Protein AF-A0A316EAT7-F1 (afdb_monomer)

Foldseek 3Di:
DDPPPPPPVDPPVNVVCVVVVHDDDDDDDPVRVVVVVVVVVVVVVVVVVVVVVVVVVVD

Sequence (59 aa):
MTDDADTTDVPPSRRLAALLGLPEPKPFDEAQERAYQQWLADGDAQVEAILARRRRRAA

Organism: NCBI:txid512350

Secondary structure (DSSP, 8-state):
-----------HHHHHHHHTTPPPPPPPPHHHHHHHHHHHHHHHHHHHHHHHHHHHHH-

Mean predicted aligned error: 9.67 Å

Structure (mmCIF, N/CA/C/O backbone):
data_AF-A0A316EAT7-F1
#
_entry.id   AF-A0A316EAT7-F1
#
loop_
_atom_site.group_PDB
_atom_site.id
_atom_site.type_symbol
_atom_site.label_atom_id
_atom_site.label_alt_id
_atom_site.label_comp_id
_atom_site.label_asym_id
_atom_site.label_entity_id
_atom_site.label_seq_id
_atom_site.pdbx_PDB_ins_code
_atom_site.Cartn_x
_atom_site.Cartn_y
_atom_site.Cartn_z
_atom_site.occupancy
_atom_site.B_iso_or_equiv
_atom_site.auth_seq_id
_atom_site.auth_comp_id
_atom_site.auth_asym_id
_atom_site.auth_atom_id
_atom_site.pdbx_PDB_model_num
ATOM 1 N N . MET A 1 1 ? -43.524 -18.787 2.583 1.00 37.09 1 MET A N 1
ATOM 2 C CA . MET A 1 1 ? -42.160 -19.336 2.502 1.00 37.09 1 MET A CA 1
ATOM 3 C C . MET A 1 1 ? -41.285 -18.228 1.966 1.00 37.09 1 MET A C 1
ATOM 5 O O . MET A 1 1 ? -41.379 -17.921 0.787 1.00 37.09 1 MET A O 1
ATOM 9 N N . THR A 1 2 ? -40.576 -17.540 2.852 1.00 39.00 2 THR A N 1
ATOM 10 C CA . THR A 1 2 ? -39.549 -16.558 2.499 1.00 39.00 2 THR A CA 1
ATOM 11 C C . THR A 1 2 ? -38.248 -17.327 2.362 1.00 39.00 2 THR A C 1
ATOM 13 O O . THR A 1 2 ? -37.839 -18.009 3.296 1.00 39.00 2 THR A O 1
ATOM 16 N N . ASP A 1 3 ? -37.679 -17.285 1.165 1.00 44.91 3 ASP A N 1
ATOM 17 C CA . ASP A 1 3 ? -36.355 -17.815 0.872 1.00 44.91 3 ASP A CA 1
ATOM 18 C C . ASP A 1 3 ? -35.358 -16.753 1.361 1.00 44.91 3 ASP A C 1
ATOM 20 O O . ASP A 1 3 ? -35.099 -15.758 0.680 1.00 44.91 3 ASP A O 1
ATOM 24 N N . ASP A 1 4 ? -34.923 -16.884 2.616 1.00 47.25 4 ASP A N 1
ATOM 25 C CA . ASP A 1 4 ? -33.865 -16.058 3.197 1.00 47.25 4 ASP A CA 1
ATOM 26 C C . ASP A 1 4 ? -32.547 -16.446 2.521 1.00 47.25 4 ASP A C 1
ATOM 28 O O . ASP A 1 4 ? -31.884 -17.415 2.894 1.00 47.25 4 ASP A O 1
ATOM 32 N N . ALA A 1 5 ? -32.170 -15.687 1.494 1.00 48.88 5 ALA A N 1
ATOM 33 C CA . ALA A 1 5 ? -30.847 -15.738 0.891 1.00 48.88 5 ALA A CA 1
ATOM 34 C C . ALA A 1 5 ? -29.808 -15.145 1.863 1.00 48.88 5 ALA A C 1
ATOM 36 O O . ALA A 1 5 ? -29.274 -14.056 1.656 1.00 48.88 5 ALA A O 1
ATOM 37 N N . ASP A 1 6 ? -29.536 -15.865 2.949 1.00 52.78 6 ASP A N 1
ATOM 38 C CA . ASP A 1 6 ? -28.444 -15.587 3.874 1.00 52.78 6 ASP A CA 1
ATOM 39 C C . ASP A 1 6 ? -27.137 -16.133 3.290 1.00 52.78 6 ASP A C 1
ATOM 41 O O . ASP A 1 6 ? -26.654 -17.216 3.61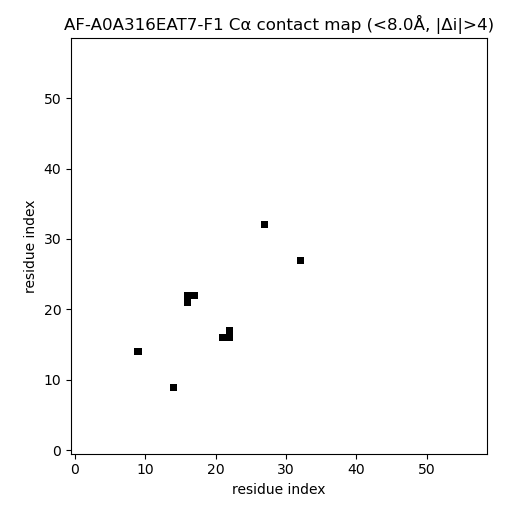8 1.00 52.78 6 ASP A O 1
ATOM 45 N N . THR A 1 7 ? -26.551 -15.378 2.367 1.00 54.38 7 THR A N 1
ATOM 46 C CA . THR A 1 7 ? -25.125 -15.510 2.071 1.00 54.38 7 THR A CA 1
ATOM 47 C C . THR A 1 7 ? -24.471 -14.177 2.345 1.00 54.38 7 THR A C 1
ATOM 49 O O . THR A 1 7 ? -24.131 -13.411 1.444 1.00 54.38 7 THR A O 1
ATOM 52 N N . THR A 1 8 ? -24.314 -13.892 3.632 1.00 59.19 8 THR A N 1
ATOM 53 C CA . THR A 1 8 ? -23.451 -12.817 4.098 1.00 59.19 8 THR A CA 1
ATOM 54 C C . THR A 1 8 ? -22.003 -13.167 3.703 1.00 59.19 8 THR A C 1
ATOM 56 O O . THR A 1 8 ? -21.308 -13.914 4.404 1.00 59.19 8 THR A O 1
ATOM 59 N N . ASP A 1 9 ? -21.546 -12.679 2.543 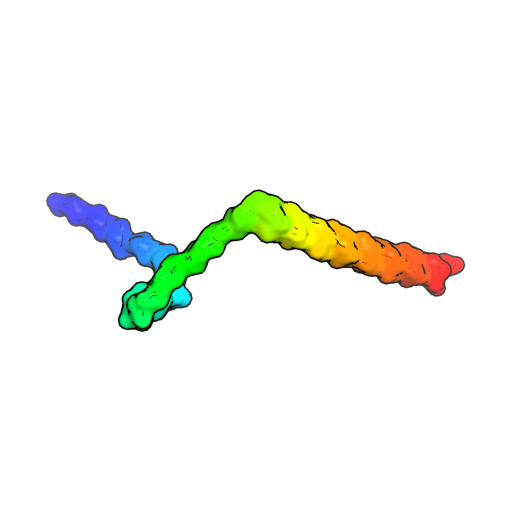1.00 75.62 9 ASP A N 1
ATOM 60 C CA . ASP A 1 9 ? -20.206 -12.924 1.976 1.00 75.62 9 ASP A CA 1
ATOM 61 C C . ASP A 1 9 ? -19.122 -12.119 2.717 1.00 75.62 9 ASP A C 1
ATOM 63 O O . ASP A 1 9 ? -18.378 -11.311 2.170 1.00 75.62 9 ASP A O 1
ATOM 67 N N . VAL A 1 10 ? -19.084 -12.281 4.039 1.00 79.75 10 VAL A N 1
ATOM 68 C CA . VAL A 1 10 ? -18.038 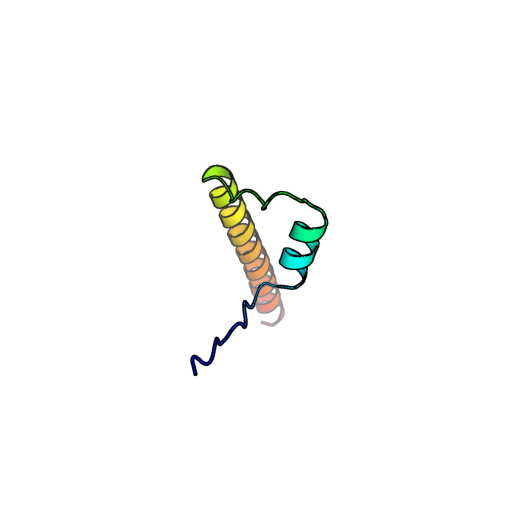-11.727 4.892 1.00 79.75 10 VAL A CA 1
ATOM 69 C C . VAL A 1 10 ? -16.767 -12.544 4.655 1.00 79.75 10 VAL A C 1
ATOM 71 O O . VAL A 1 10 ? -16.787 -13.752 4.921 1.00 79.75 10 VAL A O 1
ATOM 74 N N . PRO A 1 11 ? -15.651 -11.922 4.231 1.00 87.81 11 PRO A N 1
ATOM 75 C CA . PRO A 1 11 ? -14.397 -12.629 4.014 1.00 87.81 11 PRO A CA 1
ATOM 76 C C . PRO A 1 11 ? -13.977 -13.441 5.251 1.00 87.81 11 PRO A C 1
ATOM 78 O O . PRO A 1 11 ? -14.142 -12.959 6.379 1.00 87.81 11 PRO A O 1
ATOM 81 N N . PRO A 1 12 ? -13.372 -14.634 5.091 1.00 90.69 12 PRO A N 1
ATOM 82 C CA . PRO A 1 12 ? -12.923 -15.456 6.219 1.00 90.69 12 PRO A CA 1
ATOM 83 C C . PRO A 1 12 ? -12.043 -14.706 7.231 1.00 90.69 12 PRO A C 1
ATOM 85 O O . PRO A 1 12 ? -12.139 -14.943 8.433 1.00 90.69 12 PRO A O 1
ATOM 88 N N . SER A 1 13 ? -11.238 -13.748 6.763 1.00 90.06 13 SER A N 1
ATOM 89 C CA . SER A 1 13 ? -10.410 -12.880 7.608 1.00 90.06 13 SER A CA 1
ATOM 90 C C . SER A 1 13 ? -11.230 -11.998 8.556 1.00 90.06 13 SER A C 1
ATOM 92 O O . SER A 1 13 ? -10.893 -11.884 9.732 1.00 90.06 13 SER A O 1
ATOM 94 N N . ARG A 1 14 ? -12.334 -11.415 8.076 1.00 89.75 14 ARG A N 1
ATOM 95 C CA . ARG A 1 14 ? -13.264 -10.599 8.873 1.00 89.75 14 ARG A CA 1
ATOM 96 C C . ARG A 1 14 ? -14.016 -11.453 9.895 1.00 89.75 14 ARG A C 1
ATOM 98 O O . ARG A 1 14 ? -14.157 -11.044 11.043 1.00 89.75 14 ARG A O 1
ATOM 105 N N . ARG A 1 15 ? -14.425 -12.670 9.509 1.00 90.31 15 ARG A N 1
ATOM 106 C CA . ARG A 1 15 ? -15.058 -13.636 10.428 1.00 90.31 15 ARG A CA 1
ATOM 107 C C . ARG A 1 15 ? -14.115 -14.024 11.570 1.00 90.31 15 ARG A C 1
ATOM 109 O O . ARG A 1 15 ? -14.515 -13.999 12.729 1.00 90.31 15 ARG A O 1
ATOM 116 N N . LEU A 1 16 ? -12.854 -14.327 11.255 1.00 92.44 16 LEU A N 1
ATOM 117 C CA . LEU A 1 16 ? -11.837 -14.637 12.261 1.00 92.44 16 LEU A CA 1
ATOM 118 C C . LEU A 1 16 ? -11.557 -13.443 13.185 1.00 92.44 16 LEU A C 1
ATOM 120 O O . LEU A 1 16 ? -11.487 -13.623 14.397 1.00 92.44 16 LEU A O 1
ATOM 124 N N . ALA A 1 17 ? -11.432 -12.229 12.640 1.00 93.44 17 ALA A N 1
ATOM 125 C CA . ALA A 1 17 ? -11.208 -11.025 13.440 1.00 93.44 17 ALA A CA 1
ATOM 126 C C . ALA A 1 17 ? -12.336 -10.795 14.460 1.00 93.44 17 ALA A C 1
ATOM 128 O O . ALA A 1 17 ? -12.055 -10.534 15.629 1.00 93.44 17 ALA A O 1
ATOM 129 N N . ALA A 1 18 ? -13.591 -10.991 14.044 1.00 92.12 18 ALA A N 1
ATOM 130 C CA . ALA A 1 18 ? -14.748 -10.911 14.931 1.00 92.12 18 ALA A CA 1
ATOM 131 C C . ALA A 1 18 ? -14.710 -11.974 16.044 1.00 92.12 18 ALA A C 1
ATOM 133 O O . ALA A 1 18 ? -14.933 -11.641 17.206 1.00 92.12 18 ALA A O 1
ATOM 134 N N . LEU A 1 19 ? -14.367 -13.230 15.720 1.00 95.12 19 LEU A N 1
ATOM 135 C CA . LEU A 1 19 ? -14.219 -14.306 16.715 1.00 95.12 19 LEU A CA 1
ATOM 136 C C . LEU A 1 19 ? -13.134 -14.005 17.756 1.00 95.12 19 LEU A C 1
ATOM 138 O O . LEU A 1 19 ? -13.265 -14.386 18.916 1.00 95.12 19 LEU A O 1
ATOM 142 N N . LEU A 1 20 ? -12.067 -13.323 17.343 1.00 96.38 20 LEU A N 1
ATOM 143 C CA . LEU A 1 20 ? -10.962 -12.925 18.213 1.00 96.38 20 LEU A CA 1
ATOM 144 C C . LEU A 1 20 ? -11.227 -11.609 18.965 1.00 96.38 20 LEU A C 1
ATOM 146 O O . LEU A 1 20 ? -10.375 -11.179 19.740 1.00 96.38 20 LEU A O 1
ATOM 150 N N . GLY A 1 21 ? -12.371 -10.954 18.737 1.00 94.62 21 GLY A N 1
ATOM 151 C CA . GLY A 1 21 ? -12.681 -9.647 19.322 1.00 94.62 21 GLY A CA 1
ATOM 152 C C . GLY A 1 21 ? -11.735 -8.536 18.858 1.00 94.62 21 GLY A C 1
ATOM 153 O O . GLY A 1 21 ? -11.537 -7.554 19.574 1.00 94.62 21 GLY A O 1
ATOM 154 N N . LEU A 1 22 ? -11.114 -8.695 17.686 1.00 93.94 22 LEU A N 1
ATOM 155 C CA . LEU A 1 22 ? -10.231 -7.683 17.123 1.00 93.94 22 LEU A CA 1
ATOM 156 C C . LEU A 1 22 ? -11.066 -6.507 16.604 1.00 93.94 22 LEU A C 1
ATOM 158 O O . LEU A 1 22 ? -12.088 -6.724 15.947 1.00 93.94 22 LEU A O 1
ATOM 162 N N . PRO A 1 23 ? -10.645 -5.260 16.872 1.00 89.69 23 PRO A N 1
ATOM 163 C CA . PRO A 1 23 ? -11.342 -4.100 16.351 1.00 89.69 23 PRO A CA 1
ATOM 164 C C . PRO A 1 23 ? -11.223 -4.046 14.827 1.00 89.69 23 PRO A C 1
ATOM 166 O O . PRO A 1 23 ? -10.219 -4.463 14.244 1.00 89.69 23 PRO A O 1
ATOM 169 N N . GLU A 1 24 ? -12.236 -3.465 14.192 1.00 86.69 24 GLU A N 1
ATOM 170 C CA . GLU A 1 24 ? -12.158 -3.102 12.782 1.00 86.69 24 GLU A CA 1
ATOM 171 C C . GLU A 1 24 ? -10.960 -2.164 12.544 1.00 86.69 24 GLU A C 1
ATOM 173 O O . GLU A 1 24 ? -10.740 -1.233 13.335 1.00 86.69 24 GLU A O 1
ATOM 178 N N . PRO A 1 25 ? -10.156 -2.395 11.489 1.00 85.00 2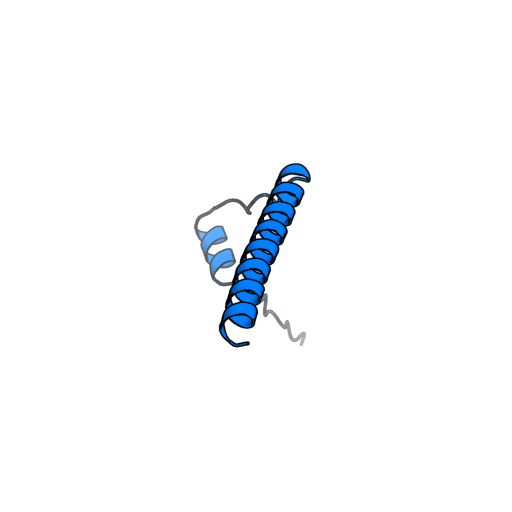5 PRO A N 1
ATOM 179 C CA . PRO A 1 25 ? -9.060 -1.504 11.161 1.00 85.00 25 PRO A CA 1
ATOM 180 C C . PRO A 1 25 ? -9.600 -0.097 10.921 1.00 85.00 25 PRO A C 1
ATOM 182 O O . PRO A 1 25 ? -10.593 0.106 10.219 1.00 85.00 25 PRO A O 1
ATOM 185 N N . LYS A 1 26 ? -8.922 0.889 11.508 1.00 85.75 26 LYS A N 1
ATOM 186 C CA . LYS A 1 26 ? -9.246 2.289 11.254 1.00 85.75 26 LYS A CA 1
ATOM 187 C C . LYS A 1 26 ? -8.976 2.594 9.776 1.00 85.75 26 LYS A C 1
ATOM 189 O O . LYS A 1 26 ? -7.920 2.190 9.282 1.00 85.75 26 LYS A O 1
ATOM 194 N N . PRO A 1 27 ? -9.886 3.296 9.081 1.00 88.38 27 PRO A N 1
ATOM 195 C CA . PRO A 1 27 ? -9.583 3.814 7.756 1.00 88.38 27 PRO A CA 1
ATOM 196 C C . PRO A 1 27 ? -8.418 4.802 7.849 1.00 88.38 27 PRO A C 1
ATOM 198 O O . PRO A 1 27 ? -8.164 5.370 8.917 1.00 88.38 27 PRO A O 1
ATOM 201 N N . PHE A 1 28 ? -7.729 5.008 6.729 1.00 91.00 28 PHE A N 1
ATOM 202 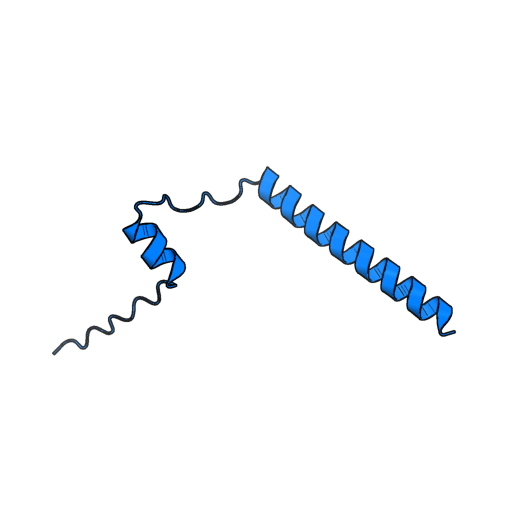C CA . PHE A 1 28 ? -6.720 6.051 6.657 1.00 91.00 28 PHE A CA 1
ATOM 203 C C . PHE A 1 28 ? -7.341 7.423 6.910 1.00 91.00 28 PHE A C 1
ATOM 205 O O . PHE A 1 28 ? -8.442 7.726 6.447 1.00 91.00 28 PHE A O 1
ATOM 212 N N . ASP A 1 29 ? -6.614 8.256 7.647 1.00 95.31 29 ASP A N 1
ATOM 213 C CA . ASP A 1 29 ? -6.865 9.691 7.628 1.00 95.31 29 ASP A CA 1
ATOM 214 C C . ASP A 1 29 ? -6.346 10.317 6.317 1.00 95.31 29 ASP A C 1
ATOM 216 O O . ASP A 1 29 ? -5.632 9.689 5.535 1.00 95.31 29 ASP A O 1
ATOM 220 N N . GLU A 1 30 ? -6.694 11.578 6.057 1.00 95.81 30 GLU A N 1
ATOM 221 C CA . GLU A 1 30 ? -6.289 12.267 4.823 1.00 95.81 30 GLU A CA 1
ATOM 222 C C . GLU A 1 30 ? -4.764 12.363 4.648 1.00 95.81 30 GLU A C 1
ATOM 224 O O . GLU A 1 30 ? -4.258 12.406 3.524 1.00 95.81 30 GLU A O 1
ATOM 229 N N . ALA A 1 31 ? -4.000 12.440 5.740 1.00 96.75 31 ALA A N 1
ATOM 230 C CA . ALA A 1 31 ? -2.546 12.501 5.663 1.00 96.75 31 ALA A CA 1
ATOM 231 C C . ALA A 1 31 ? -1.961 11.133 5.295 1.00 96.75 31 ALA A C 1
ATOM 233 O O . ALA A 1 31 ? -1.068 11.063 4.450 1.00 96.75 31 ALA A O 1
ATOM 234 N N . GLN A 1 32 ? -2.498 10.064 5.878 1.00 96.25 32 GLN A N 1
ATOM 235 C CA . GLN A 1 32 ? -2.148 8.682 5.578 1.00 96.25 32 GLN A CA 1
ATOM 236 C C . GLN A 1 32 ? -2.523 8.309 4.143 1.00 96.25 32 GLN A C 1
ATOM 238 O O . GLN A 1 32 ? -1.693 7.740 3.439 1.00 96.25 32 GLN A O 1
ATOM 243 N N . GLU A 1 33 ? -3.708 8.705 3.676 1.00 96.56 33 GLU A N 1
ATOM 244 C CA . GLU A 1 33 ? -4.135 8.486 2.293 1.00 96.56 33 GLU A CA 1
ATOM 245 C C . GLU A 1 33 ? -3.192 9.205 1.320 1.00 96.56 33 GLU A C 1
ATOM 247 O O . GLU A 1 33 ? -2.668 8.592 0.396 1.00 96.56 33 GLU A O 1
ATOM 252 N N . ARG A 1 34 ? -2.864 10.483 1.565 1.00 97.44 34 ARG A N 1
ATOM 253 C CA . ARG A 1 34 ? -1.891 11.213 0.729 1.00 97.44 34 ARG A CA 1
ATOM 254 C C . ARG A 1 34 ? -0.514 10.556 0.714 1.00 97.44 34 ARG A C 1
ATOM 256 O O . ARG A 1 34 ? 0.099 10.468 -0.347 1.00 97.44 34 ARG A O 1
ATOM 263 N N . ALA A 1 35 ? -0.024 10.101 1.866 1.00 97.62 35 ALA A N 1
ATOM 264 C CA . ALA A 1 35 ? 1.258 9.409 1.949 1.00 97.62 35 ALA A CA 1
ATOM 265 C C . ALA A 1 35 ? 1.240 8.090 1.161 1.00 97.62 35 ALA A C 1
ATOM 267 O O . ALA A 1 35 ? 2.202 7.778 0.460 1.00 97.62 35 ALA A O 1
ATOM 268 N N . TYR A 1 36 ? 0.133 7.348 1.227 1.00 95.75 36 TYR A N 1
ATOM 269 C CA . TYR A 1 36 ? -0.058 6.125 0.456 1.00 95.75 36 TYR A CA 1
ATOM 270 C C . TYR A 1 36 ? -0.067 6.398 -1.055 1.00 95.75 36 TYR A C 1
ATOM 272 O O . TYR A 1 36 ? 0.655 5.737 -1.801 1.00 95.75 36 TYR A O 1
ATOM 280 N N . GLN A 1 37 ? -0.798 7.421 -1.501 1.00 97.75 37 GLN A N 1
ATOM 281 C CA . GLN A 1 37 ? -0.839 7.812 -2.913 1.00 97.75 37 GLN A CA 1
ATOM 282 C C . GLN A 1 37 ? 0.530 8.277 -3.428 1.00 97.75 37 GLN A C 1
ATOM 284 O O . GLN A 1 37 ? 0.923 7.923 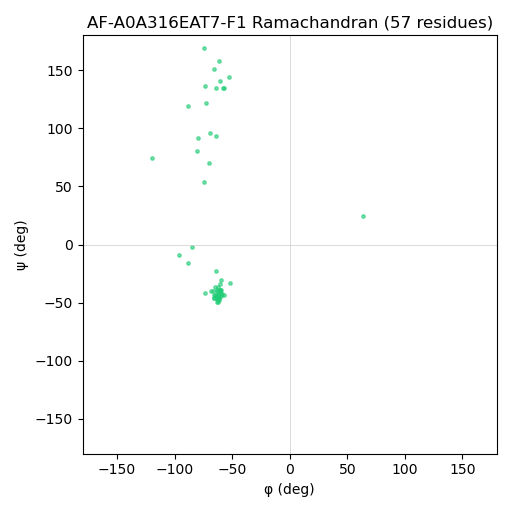-4.539 1.00 97.75 37 GLN A O 1
ATOM 289 N N . GLN A 1 38 ? 1.294 9.014 -2.616 1.00 98.25 38 GLN A N 1
ATOM 290 C CA . GLN A 1 38 ? 2.661 9.399 -2.971 1.00 98.25 38 GLN A CA 1
ATOM 291 C C . GLN A 1 38 ? 3.563 8.171 -3.134 1.00 98.25 38 GLN A C 1
ATOM 293 O O . GLN A 1 38 ? 4.306 8.082 -4.107 1.00 98.25 38 GLN A O 1
ATOM 298 N N . TRP A 1 39 ? 3.472 7.204 -2.219 1.00 98.25 39 TRP A N 1
ATOM 299 C CA . TRP A 1 39 ? 4.255 5.973 -2.299 1.00 98.25 39 TRP A CA 1
ATOM 300 C C . TRP A 1 39 ? 3.951 5.167 -3.573 1.00 98.25 39 TRP A C 1
ATOM 302 O O . TRP A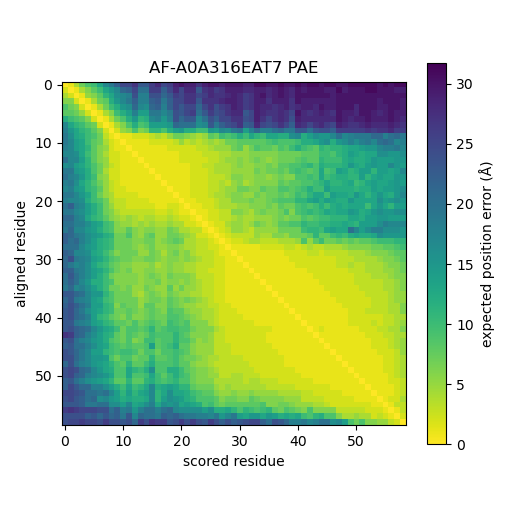 1 39 ? 4.878 4.648 -4.198 1.00 98.25 39 TRP A O 1
ATOM 312 N N . LEU A 1 40 ? 2.682 5.109 -4.000 1.00 98.31 40 LEU A N 1
ATOM 313 C CA . LEU A 1 40 ? 2.299 4.495 -5.278 1.00 98.31 40 LEU A CA 1
ATOM 314 C C . LEU A 1 40 ? 2.937 5.225 -6.469 1.00 98.31 40 LEU A C 1
ATOM 316 O O . LEU A 1 40 ? 3.589 4.589 -7.298 1.00 98.31 40 LEU A O 1
ATOM 320 N N . ALA A 1 41 ? 2.818 6.555 -6.517 1.00 98.25 41 ALA A N 1
ATOM 321 C CA . ALA A 1 41 ? 3.390 7.370 -7.588 1.00 98.25 41 ALA A CA 1
ATOM 322 C C . ALA A 1 41 ? 4.923 7.240 -7.677 1.00 98.25 41 ALA A C 1
ATOM 324 O O . ALA A 1 41 ? 5.486 7.149 -8.772 1.00 98.25 41 ALA A O 1
ATOM 325 N N . ASP A 1 42 ? 5.604 7.180 -6.532 1.00 98.19 42 ASP A N 1
ATOM 326 C CA . ASP A 1 42 ? 7.051 6.969 -6.467 1.00 98.19 42 ASP A CA 1
ATOM 327 C C . ASP A 1 42 ? 7.445 5.588 -7.007 1.00 98.19 42 ASP A C 1
ATOM 329 O O . ASP A 1 42 ? 8.489 5.441 -7.652 1.00 98.19 42 ASP A O 1
ATOM 333 N N . GLY A 1 43 ? 6.622 4.568 -6.752 1.00 97.88 43 GLY A N 1
ATOM 334 C CA . GLY A 1 43 ? 6.787 3.225 -7.302 1.00 97.88 43 GLY A CA 1
ATOM 335 C C . GLY A 1 43 ? 6.670 3.212 -8.825 1.00 97.88 43 GLY A C 1
ATOM 336 O O . GLY A 1 43 ? 7.569 2.711 -9.508 1.00 97.88 43 GLY A O 1
ATOM 337 N N . ASP A 1 44 ? 5.622 3.830 -9.367 1.00 98.50 44 ASP A N 1
ATOM 338 C CA . ASP A 1 44 ? 5.405 3.930 -10.814 1.00 98.50 44 ASP A CA 1
ATOM 339 C C . ASP A 1 44 ? 6.560 4.663 -11.510 1.00 98.50 44 ASP A C 1
ATOM 341 O O . ASP A 1 44 ? 7.104 4.185 -12.512 1.00 98.50 44 ASP A O 1
ATOM 345 N N . ALA A 1 45 ? 7.025 5.777 -10.936 1.00 98.00 45 ALA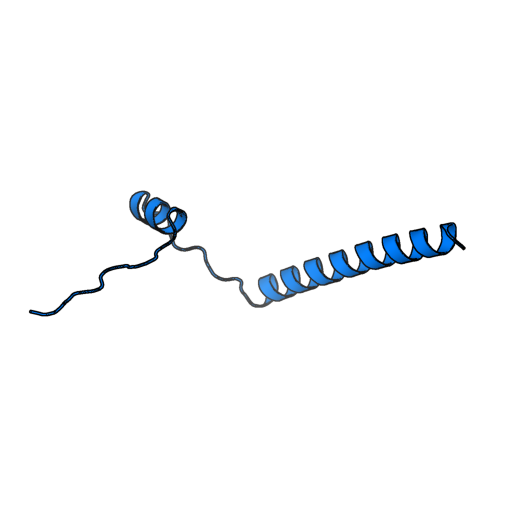 A N 1
ATOM 346 C CA . ALA A 1 45 ? 8.162 6.529 -11.461 1.00 98.00 45 ALA A CA 1
ATOM 347 C C . ALA A 1 45 ? 9.451 5.686 -11.511 1.00 98.00 45 ALA A C 1
ATOM 349 O O . ALA A 1 45 ? 10.225 5.765 -12.474 1.00 98.00 45 ALA A O 1
ATOM 350 N N . GLN A 1 46 ? 9.686 4.848 -10.496 1.00 98.00 46 GLN A N 1
ATOM 351 C CA . GLN A 1 46 ? 10.829 3.934 -10.471 1.00 98.00 46 GLN A CA 1
ATOM 352 C C . GLN A 1 46 ? 10.734 2.868 -11.567 1.00 98.00 46 GLN A C 1
ATOM 354 O O . GLN A 1 46 ? 11.731 2.598 -12.249 1.00 98.00 46 GLN A O 1
ATOM 359 N N . VAL A 1 47 ? 9.553 2.282 -11.771 1.00 98.12 47 VAL A N 1
ATOM 360 C CA . VAL A 1 47 ? 9.321 1.278 -12.818 1.00 98.12 47 VAL A CA 1
ATOM 361 C C . VAL A 1 47 ? 9.534 1.884 -14.204 1.00 98.12 47 VAL A C 1
ATOM 363 O O . VAL A 1 47 ? 10.289 1.324 -15.006 1.00 98.12 47 VAL A O 1
ATOM 366 N N . GLU A 1 48 ? 8.978 3.065 -14.472 1.00 98.12 48 GLU A N 1
ATOM 367 C CA . GLU A 1 48 ? 9.165 3.762 -15.749 1.00 98.12 48 GLU A CA 1
ATOM 368 C C . GLU A 1 48 ? 10.637 4.092 -16.020 1.00 98.12 48 GLU A C 1
ATOM 370 O O . GLU A 1 48 ? 11.145 3.877 -17.127 1.00 98.12 48 GLU A O 1
ATOM 375 N N . ALA A 1 49 ? 11.384 4.514 -14.997 1.00 97.38 49 ALA A N 1
ATOM 376 C CA . ALA A 1 49 ? 12.820 4.738 -15.127 1.00 97.38 49 ALA A CA 1
ATOM 377 C C . ALA A 1 49 ? 13.578 3.452 -15.515 1.00 97.38 49 ALA A C 1
ATOM 379 O O . ALA A 1 49 ? 14.493 3.498 -16.347 1.00 97.38 49 ALA A O 1
ATOM 380 N N . ILE A 1 50 ? 13.205 2.295 -14.957 1.00 97.19 50 ILE A N 1
ATOM 381 C CA . ILE A 1 50 ? 13.791 0.992 -15.307 1.00 97.19 50 ILE A CA 1
ATOM 382 C C . ILE A 1 50 ? 13.451 0.615 -16.754 1.00 97.19 50 ILE A C 1
ATOM 384 O O . ILE A 1 50 ? 14.347 0.217 -17.508 1.00 97.19 50 ILE A O 1
ATOM 388 N N . LEU A 1 51 ? 12.193 0.774 -17.168 1.00 96.88 51 LEU A N 1
ATOM 389 C CA . LEU A 1 51 ? 11.746 0.488 -18.532 1.00 96.88 51 LEU A CA 1
ATOM 390 C C . LEU A 1 51 ? 12.472 1.367 -19.555 1.00 96.88 51 LEU A C 1
ATOM 392 O O . LEU A 1 51 ? 13.015 0.857 -20.539 1.00 96.88 51 LEU A O 1
ATOM 396 N N . ALA A 1 52 ? 12.582 2.670 -19.293 1.00 96.19 52 ALA A N 1
ATOM 397 C CA . ALA A 1 52 ? 13.302 3.609 -20.149 1.00 96.19 52 ALA A CA 1
ATOM 398 C C . ALA A 1 52 ? 14.799 3.276 -20.262 1.00 96.19 52 ALA A C 1
ATOM 400 O O . ALA A 1 52 ? 15.398 3.445 -21.327 1.00 96.19 52 ALA A O 1
ATOM 401 N N . ARG A 1 53 ? 15.431 2.795 -19.182 1.00 94.56 53 ARG A N 1
ATOM 402 C CA . ARG A 1 53 ? 16.825 2.312 -19.212 1.00 94.56 53 ARG A CA 1
ATOM 403 C C . ARG A 1 53 ? 16.970 1.047 -20.056 1.00 94.56 53 ARG A C 1
ATOM 4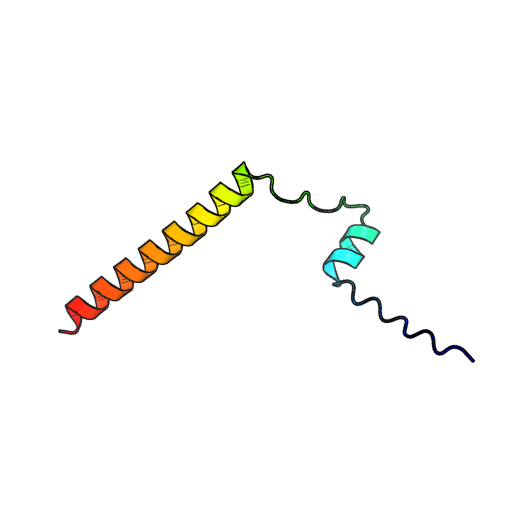05 O O . ARG A 1 53 ? 17.943 0.934 -20.793 1.00 94.56 53 ARG A O 1
ATOM 412 N N . ARG A 1 54 ? 16.018 0.111 -19.976 1.00 94.25 54 ARG A N 1
ATOM 413 C CA . ARG A 1 54 ? 16.030 -1.117 -20.789 1.00 94.25 54 ARG A CA 1
ATOM 414 C C . ARG A 1 54 ? 15.851 -0.823 -22.275 1.00 94.25 54 ARG A C 1
ATOM 416 O O . ARG A 1 54 ? 16.637 -1.326 -23.067 1.00 94.25 54 ARG A O 1
ATOM 423 N N . ARG A 1 55 ? 14.895 0.037 -22.644 1.00 92.06 55 ARG A N 1
ATOM 424 C CA . ARG A 1 55 ? 14.676 0.452 -24.044 1.00 92.06 55 ARG A CA 1
ATOM 425 C C . ARG A 1 55 ? 15.938 1.061 -24.659 1.00 92.06 55 ARG A C 1
ATOM 427 O O . ARG A 1 55 ? 16.321 0.679 -25.753 1.00 92.06 55 ARG A O 1
ATOM 434 N N . ARG A 1 56 ? 16.634 1.927 -23.913 1.00 88.00 56 ARG A N 1
ATOM 435 C CA . ARG A 1 56 ? 17.900 2.542 -24.349 1.00 88.00 56 ARG A CA 1
ATOM 436 C C . ARG A 1 56 ? 19.059 1.564 -24.552 1.00 88.00 56 ARG A C 1
ATOM 438 O O . ARG A 1 56 ? 19.994 1.916 -25.246 1.00 88.00 56 ARG A O 1
ATOM 445 N N . ARG A 1 57 ? 19.037 0.387 -23.921 1.00 83.88 57 ARG A N 1
ATOM 446 C CA . ARG A 1 57 ? 20.068 -0.651 -24.110 1.00 83.88 57 ARG A CA 1
ATOM 447 C C . ARG A 1 57 ? 19.764 -1.603 -25.268 1.00 83.88 57 ARG A C 1
ATOM 449 O O . ARG A 1 57 ? 20.643 -2.364 -25.647 1.00 83.88 57 ARG A O 1
ATOM 456 N N . ALA A 1 58 ? 18.521 -1.622 -25.744 1.00 78.19 58 ALA A N 1
ATOM 457 C CA . ALA A 1 58 ? 18.070 -2.491 -26.828 1.00 78.19 58 ALA A CA 1
ATOM 458 C C . ALA A 1 58 ? 18.088 -1.800 -28.206 1.00 78.19 58 ALA A C 1
ATOM 460 O O . ALA A 1 58 ? 17.859 -2.470 -29.209 1.00 78.19 58 ALA A O 1
ATOM 461 N N . ALA A 1 59 ? 18.320 -0.484 -28.232 1.00 65.69 59 ALA A N 1
ATOM 462 C CA . ALA A 1 59 ? 18.553 0.335 -29.420 1.00 65.69 59 ALA A CA 1
ATOM 463 C C . ALA A 1 59 ? 20.058 0.569 -29.594 1.00 65.69 59 ALA A C 1
ATOM 465 O O . ALA A 1 59 ? 20.498 0.648 -30.759 1.00 65.69 59 ALA A O 1
#

Solvent-accessible surface area (backbone atoms only — not comparable to full-atom values): 3779 Å² total; per-residue (Å²): 137,83,84,78,85,82,71,81,85,66,53,72,70,58,54,51,33,56,75,69,69,49,76,79,80,77,76,74,51,75,67,52,46,52,52,51,53,48,54,52,52,55,49,52,53,52,51,50,54,51,51,56,54,51,54,65,73,77,109

pLDDT: mean 86.53, std 16.72, range [37.09, 98.5]

Radius of gyration: 22.08 Å; Cα contacts (8 Å, |Δi|>4): 5; chains: 1; bounding box: 62×32×49 Å